Protein AF-D4F5G7-F1 (afdb_monomer_lite)

InterPro domains:
  IPR015065 Surface composition regulator [MF_00525] (2-61)
  IPR015065 Surface composition regulator [PF08971] (5-59)
  IPR036295 GlgS superfamily [G3DSA:1.20.970.20] (5-64)
  IPR036295 GlgS superfamily [SSF109747] (6-60)

Radius of gyration: 12.96 Å; chains: 1; bounding box: 40×17×31 Å

Secondary structure (DSSP, 8-state):
---GGG---HHHHHHHHHHHHHHHHTT----HHHHGGG--HHHHHHHHHHHHHHHHHHHHHHH-

Sequence (64 aa):
SEPPNAAFSTNTMDFLASSIAMMESQGRNISARDVQGNMTAQQRALFNERLAYYRQQYTEEALA

pLDDT: mean 75.7, std 13.19, range [42.81, 89.12]

Foldseek 3Di:
DPPPVVPCDLVVLLVLLLVVLVCVLVVHDDDPVVVCPPDDPVSNVSSVVNNVVNNVVSVVVVVD

Structure (mmCIF, N/CA/C/O backbone):
data_AF-D4F5G7-F1
#
_entry.id   AF-D4F5G7-F1
#
loop_
_atom_site.group_PDB
_atom_site.id
_atom_site.type_symbol
_atom_site.label_atom_id
_atom_site.label_alt_id
_atom_site.label_comp_id
_atom_site.label_asym_id
_atom_site.label_entity_id
_atom_site.label_seq_id
_atom_site.pdbx_PDB_ins_code
_atom_site.Cartn_x
_atom_site.Cartn_y
_atom_site.Cartn_z
_atom_site.occupancy
_atom_site.B_iso_or_equiv
_atom_site.auth_seq_id
_atom_site.auth_comp_id
_atom_site.auth_asym_id
_atom_site.auth_atom_id
_atom_site.pdbx_PDB_model_num
ATOM 1 N N . SER A 1 1 ? 28.379 9.854 -10.923 1.00 42.81 1 SER A N 1
ATOM 2 C CA . SER A 1 1 ? 26.928 10.073 -10.821 1.00 42.81 1 SER A CA 1
ATOM 3 C C . SER A 1 1 ? 26.250 8.723 -10.836 1.00 42.81 1 SER A C 1
ATOM 5 O O . SER A 1 1 ? 26.304 8.054 -11.86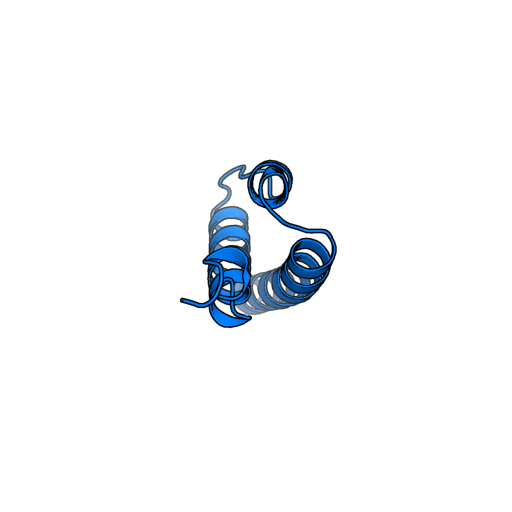1 1.00 42.81 1 SER A O 1
ATOM 7 N N . GLU A 1 2 ? 25.730 8.265 -9.698 1.00 45.78 2 GLU A N 1
ATOM 8 C CA . GLU A 1 2 ? 24.913 7.046 -9.654 1.00 45.78 2 GLU A CA 1
ATOM 9 C C . GLU A 1 2 ? 23.654 7.242 -10.512 1.00 45.78 2 GLU A C 1
ATOM 11 O O . GLU A 1 2 ? 23.127 8.359 -10.569 1.00 45.78 2 GLU A O 1
ATOM 16 N N . PRO A 1 3 ? 23.181 6.208 -11.229 1.00 46.34 3 PRO A N 1
ATOM 17 C CA . PRO A 1 3 ? 21.979 6.339 -12.031 1.00 46.34 3 PRO A CA 1
ATOM 18 C C . PRO A 1 3 ? 20.778 6.639 -11.115 1.00 46.34 3 PRO A C 1
ATOM 20 O O . PRO A 1 3 ? 20.626 5.991 -10.077 1.00 46.34 3 PRO A O 1
ATOM 23 N N . PRO A 1 4 ? 19.872 7.555 -11.506 1.00 52.28 4 PRO A N 1
ATOM 24 C CA . PRO A 1 4 ? 18.716 7.967 -10.698 1.00 52.28 4 PRO A CA 1
ATOM 25 C C . PRO A 1 4 ? 17.727 6.828 -10.371 1.00 52.28 4 PRO A C 1
ATOM 27 O O . PRO A 1 4 ? 16.816 7.011 -9.571 1.00 52.28 4 PRO A O 1
ATOM 30 N N . ASN A 1 5 ? 17.915 5.635 -10.944 1.00 51.44 5 ASN A N 1
ATOM 31 C CA . ASN A 1 5 ? 17.057 4.468 -10.735 1.00 51.44 5 ASN A CA 1
ATOM 32 C C . ASN A 1 5 ? 17.310 3.693 -9.431 1.00 51.44 5 ASN A C 1
ATOM 34 O O . ASN A 1 5 ? 16.468 2.879 -9.060 1.00 51.44 5 ASN A O 1
ATOM 38 N N . ALA A 1 6 ? 18.424 3.923 -8.729 1.00 45.81 6 ALA A N 1
ATOM 39 C CA . ALA A 1 6 ? 18.729 3.219 -7.475 1.00 45.81 6 ALA A CA 1
ATOM 40 C C . ALA A 1 6 ? 18.140 3.903 -6.221 1.00 45.81 6 ALA A C 1
ATOM 42 O O . ALA A 1 6 ? 18.114 3.306 -5.149 1.00 45.81 6 ALA A O 1
ATOM 43 N N . ALA A 1 7 ? 17.633 5.136 -6.351 1.00 48.31 7 ALA A N 1
ATOM 44 C CA . ALA A 1 7 ? 17.141 5.947 -5.232 1.00 48.31 7 ALA A CA 1
ATOM 45 C C . ALA A 1 7 ? 15.626 5.827 -4.968 1.00 48.31 7 ALA A C 1
ATOM 47 O O . ALA A 1 7 ? 15.095 6.526 -4.105 1.00 48.31 7 ALA A O 1
ATOM 48 N N . PHE A 1 8 ? 14.921 4.913 -5.643 1.00 55.34 8 PHE A N 1
ATOM 49 C CA . PHE A 1 8 ? 13.598 4.446 -5.206 1.00 55.34 8 PHE A CA 1
ATOM 50 C C . PHE A 1 8 ? 13.776 3.498 -4.014 1.00 55.34 8 PHE A C 1
ATOM 52 O O . PHE A 1 8 ? 13.611 2.282 -4.103 1.00 55.34 8 PHE A O 1
ATOM 59 N N . SER A 1 9 ? 14.224 4.097 -2.917 1.00 60.66 9 SER A N 1
ATOM 60 C CA . SER A 1 9 ? 14.480 3.469 -1.629 1.00 60.66 9 SER A CA 1
ATOM 61 C C . SER A 1 9 ? 13.199 2.875 -1.031 1.00 60.66 9 SER A C 1
ATOM 63 O O . SER A 1 9 ? 12.088 3.275 -1.386 1.00 60.66 9 SER A O 1
ATOM 65 N N . THR A 1 10 ? 13.349 1.942 -0.087 1.00 61.44 10 THR A N 1
ATOM 66 C CA . THR A 1 10 ? 12.257 1.355 0.714 1.00 61.44 10 THR A CA 1
ATOM 67 C C . THR A 1 10 ? 11.263 2.411 1.212 1.00 61.44 10 THR A C 1
ATOM 69 O O . THR A 1 10 ? 10.058 2.208 1.114 1.00 61.44 10 THR A O 1
ATOM 72 N N . ASN A 1 11 ? 11.763 3.591 1.595 1.00 74.12 11 ASN A N 1
ATOM 73 C CA . ASN A 1 11 ? 10.962 4.732 2.047 1.00 74.12 11 ASN A CA 1
ATOM 74 C C . ASN A 1 11 ? 9.943 5.224 1.005 1.00 74.12 11 ASN A C 1
ATOM 76 O O . ASN A 1 11 ? 8.836 5.619 1.361 1.00 74.12 11 ASN A O 1
ATOM 80 N N . THR A 1 12 ? 10.285 5.202 -0.286 1.00 80.88 12 THR A N 1
ATOM 81 C CA . THR A 1 12 ? 9.355 5.602 -1.351 1.00 80.88 12 THR A CA 1
ATOM 82 C C . THR A 1 12 ? 8.239 4.574 -1.523 1.00 80.88 12 THR A C 1
ATOM 84 O O . THR A 1 12 ? 7.089 4.948 -1.744 1.00 80.88 12 THR A O 1
ATOM 87 N N . MET A 1 13 ? 8.554 3.283 -1.391 1.00 83.94 13 MET A N 1
ATOM 88 C CA . MET A 1 13 ? 7.560 2.212 -1.503 1.00 83.94 13 MET A CA 1
ATOM 89 C C . MET A 1 13 ? 6.628 2.183 -0.290 1.00 83.94 13 MET A C 1
ATOM 91 O O . MET A 1 13 ? 5.423 2.041 -0.476 1.00 83.94 13 MET A O 1
ATOM 95 N N . ASP A 1 14 ? 7.155 2.403 0.917 1.00 84.25 14 ASP A N 1
ATOM 96 C CA . ASP A 1 14 ? 6.357 2.548 2.142 1.00 84.25 14 ASP A CA 1
ATOM 97 C C . ASP A 1 14 ? 5.406 3.752 2.066 1.00 84.25 14 ASP A C 1
ATOM 99 O O . ASP A 1 14 ? 4.223 3.639 2.395 1.00 84.25 14 ASP A O 1
ATOM 103 N N . PHE A 1 15 ? 5.879 4.894 1.554 1.00 84.94 15 PHE A N 1
ATOM 104 C CA . PHE A 1 15 ? 5.038 6.077 1.362 1.00 84.94 15 PHE A CA 1
ATOM 105 C C . PHE A 1 15 ? 3.902 5.829 0.357 1.00 84.94 15 PHE A C 1
ATOM 107 O O . PHE A 1 15 ? 2.749 6.182 0.614 1.00 84.94 15 PHE A O 1
ATOM 114 N N . LEU A 1 16 ? 4.199 5.193 -0.781 1.00 87.25 16 LEU A N 1
ATOM 115 C CA . LEU A 1 16 ? 3.182 4.869 -1.785 1.00 87.25 16 LEU A CA 1
ATOM 116 C C . LEU A 1 16 ? 2.170 3.844 -1.259 1.00 87.25 16 LEU A C 1
ATOM 118 O O . LEU A 1 16 ? 0.969 4.000 -1.475 1.00 87.25 16 LEU A O 1
ATOM 122 N N . ALA A 1 17 ? 2.647 2.810 -0.568 1.00 88.19 17 ALA A N 1
ATOM 123 C CA . ALA A 1 17 ? 1.813 1.751 -0.018 1.00 88.19 17 ALA A CA 1
ATOM 124 C C . ALA A 1 17 ? 0.857 2.273 1.065 1.00 88.19 17 ALA A C 1
ATOM 126 O O . ALA A 1 17 ? -0.342 2.003 0.998 1.00 88.19 17 ALA A O 1
ATOM 127 N N . SER A 1 18 ? 1.364 3.065 2.015 1.00 87.12 18 SER A N 1
ATOM 128 C CA . SER A 1 18 ? 0.549 3.679 3.073 1.00 87.12 18 SER A CA 1
ATOM 129 C C . SER A 1 18 ? -0.475 4.663 2.510 1.00 87.12 18 SER A C 1
ATOM 131 O O . SER A 1 18 ? -1.648 4.598 2.872 1.00 87.12 18 SER A O 1
ATOM 133 N N . SER A 1 19 ? -0.078 5.508 1.552 1.00 86.81 19 SER A N 1
ATOM 134 C CA . SER A 1 19 ? -0.990 6.458 0.902 1.00 86.81 19 SER A CA 1
ATOM 135 C C . SER A 1 19 ? -2.134 5.748 0.175 1.00 86.81 19 SER A C 1
ATOM 137 O O . SER A 1 19 ? -3.281 6.177 0.266 1.00 86.81 19 SER A O 1
ATOM 139 N N . ILE A 1 20 ? -1.849 4.659 -0.546 1.00 87.38 20 ILE A N 1
ATOM 140 C CA . ILE A 1 20 ? -2.889 3.891 -1.245 1.00 87.38 20 ILE A CA 1
ATOM 141 C C . ILE A 1 20 ? -3.823 3.217 -0.248 1.00 87.38 20 ILE A C 1
ATOM 143 O O . ILE A 1 20 ? -5.032 3.371 -0.385 1.00 87.38 20 ILE A O 1
ATOM 147 N N . ALA A 1 21 ? -3.287 2.544 0.770 1.00 86.88 21 ALA A N 1
ATOM 148 C CA . ALA A 1 21 ? -4.109 1.882 1.780 1.00 86.88 21 ALA A CA 1
ATOM 149 C C . ALA A 1 21 ? -5.012 2.877 2.539 1.00 86.88 21 ALA A C 1
ATOM 151 O O . ALA A 1 21 ? -6.189 2.598 2.761 1.00 86.88 21 ALA A O 1
ATOM 152 N N . MET A 1 22 ? -4.502 4.072 2.853 1.00 84.44 22 MET A N 1
ATOM 153 C CA . MET A 1 22 ? -5.286 5.161 3.444 1.00 84.44 22 MET A CA 1
ATOM 154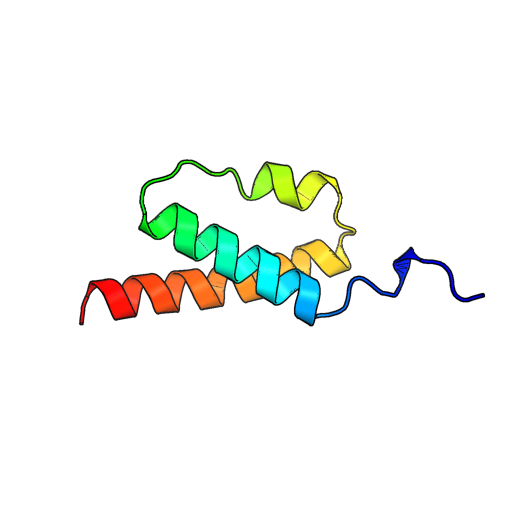 C C . MET A 1 22 ? -6.394 5.653 2.503 1.00 84.44 22 MET A C 1
ATOM 156 O O . MET A 1 22 ? -7.521 5.897 2.921 1.00 84.44 22 MET A O 1
ATOM 160 N N . MET A 1 23 ? -6.098 5.837 1.216 1.00 86.00 23 MET A N 1
ATOM 161 C CA . MET A 1 23 ? -7.106 6.295 0.256 1.00 86.00 23 MET A CA 1
ATOM 162 C C . MET A 1 23 ? -8.184 5.227 0.011 1.00 86.00 23 MET A C 1
ATOM 164 O O . MET A 1 23 ? -9.355 5.577 -0.136 1.00 86.00 23 MET A O 1
ATOM 168 N N . GLU A 1 24 ? -7.813 3.943 0.030 1.00 83.75 24 GLU A N 1
ATOM 169 C CA . GLU A 1 24 ? -8.749 2.815 -0.020 1.00 83.75 24 GLU A CA 1
ATOM 170 C C . GLU A 1 24 ? -9.673 2.786 1.207 1.00 83.75 24 GLU A C 1
ATOM 172 O O . GLU A 1 24 ? -10.884 2.638 1.038 1.00 83.75 24 GLU A O 1
ATOM 177 N N . SER A 1 25 ? -9.147 2.999 2.422 1.00 80.56 25 SER A N 1
ATOM 178 C CA . SER A 1 25 ? -9.969 3.045 3.645 1.00 80.56 25 SER A CA 1
ATOM 179 C C . SER A 1 25 ? -10.943 4.230 3.664 1.00 80.56 25 SER A C 1
ATOM 181 O O . SER A 1 25 ? -12.031 4.137 4.225 1.00 80.56 25 SER A O 1
ATOM 183 N N . GLN A 1 26 ? -10.610 5.319 2.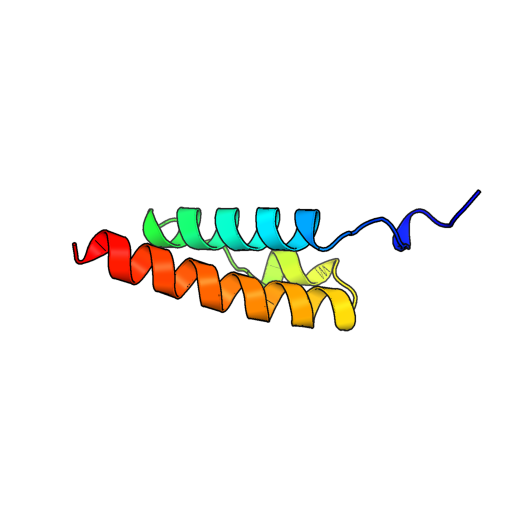966 1.00 82.44 26 GLN A N 1
ATOM 184 C CA . GLN A 1 26 ? -11.490 6.472 2.746 1.00 82.44 26 GLN A CA 1
ATOM 185 C C . GLN A 1 26 ? -12.526 6.266 1.623 1.00 82.44 26 GLN A C 1
ATOM 187 O O . GLN A 1 26 ? -13.253 7.199 1.278 1.00 82.44 26 GLN A O 1
ATOM 192 N N . GLY A 1 27 ? -12.587 5.079 1.009 1.00 80.12 27 GLY A N 1
ATOM 193 C CA . GLY A 1 27 ? -13.530 4.765 -0.068 1.00 80.12 27 GLY A CA 1
ATOM 194 C C . GLY A 1 27 ? -13.173 5.385 -1.422 1.00 80.12 27 GLY A C 1
ATOM 195 O O . GLY A 1 27 ? -14.009 5.417 -2.328 1.00 80.12 27 GLY A O 1
ATOM 196 N N . ARG A 1 28 ? -11.941 5.885 -1.600 1.00 78.56 28 ARG A N 1
ATOM 197 C CA . ARG A 1 28 ? -11.469 6.388 -2.896 1.00 78.56 28 ARG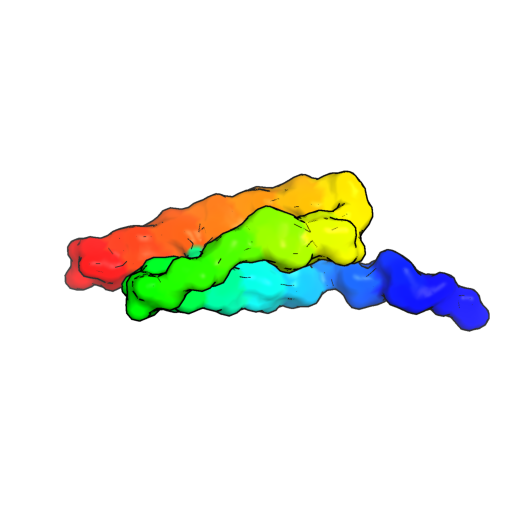 A CA 1
ATOM 198 C C . ARG A 1 28 ? -10.993 5.209 -3.737 1.00 78.56 28 ARG A C 1
ATOM 200 O O . ARG A 1 28 ? -10.107 4.462 -3.336 1.00 78.56 28 ARG A O 1
ATOM 207 N N . ASN A 1 29 ? -11.558 5.062 -4.932 1.00 68.31 29 ASN A N 1
ATOM 208 C CA . ASN A 1 29 ? -11.168 4.000 -5.852 1.00 68.31 29 ASN A CA 1
ATOM 209 C C . ASN A 1 29 ? -9.840 4.364 -6.532 1.00 68.31 29 ASN A C 1
ATOM 211 O O . ASN A 1 29 ? -9.819 5.077 -7.536 1.00 68.31 29 ASN A O 1
ATOM 215 N N . ILE A 1 30 ? -8.729 3.935 -5.935 1.00 71.06 30 ILE A N 1
ATOM 216 C CA . ILE A 1 30 ? -7.392 4.089 -6.506 1.00 71.06 30 ILE A CA 1
ATOM 217 C C . ILE A 1 30 ? -6.875 2.718 -6.897 1.00 71.06 30 ILE A C 1
ATOM 219 O O . ILE A 1 30 ? -6.697 1.832 -6.066 1.00 71.06 30 ILE A O 1
ATOM 223 N N . SER A 1 31 ? -6.599 2.550 -8.187 1.00 73.00 31 SER A N 1
ATOM 224 C CA . SER A 1 31 ? -6.018 1.317 -8.693 1.00 73.00 31 SER A CA 1
ATOM 225 C C . SER A 1 31 ? -4.532 1.277 -8.347 1.00 73.00 31 SER A C 1
ATOM 227 O O . SER A 1 31 ? -3.711 1.904 -9.013 1.00 73.00 31 SER A O 1
ATOM 229 N N . ALA A 1 32 ? -4.154 0.468 -7.352 1.00 72.94 32 ALA A N 1
ATOM 230 C CA . ALA A 1 32 ? -2.747 0.159 -7.058 1.00 72.94 32 ALA A CA 1
ATOM 231 C C . ALA A 1 32 ? -1.976 -0.314 -8.312 1.00 72.94 32 ALA A C 1
ATOM 233 O O . ALA A 1 32 ? -0.769 -0.115 -8.434 1.00 72.94 32 ALA A O 1
ATOM 234 N N . ARG A 1 33 ? -2.698 -0.888 -9.283 1.00 73.56 33 ARG A N 1
ATOM 235 C CA . ARG A 1 33 ? -2.191 -1.305 -10.593 1.00 73.56 33 ARG A CA 1
ATOM 236 C C . ARG A 1 33 ? -1.635 -0.152 -11.439 1.00 73.56 33 ARG A C 1
ATOM 238 O O . ARG A 1 33 ? -0.654 -0.368 -12.146 1.00 73.56 33 ARG A O 1
ATOM 245 N N . ASP A 1 34 ? -2.203 1.048 -11.336 1.00 74.19 34 ASP A N 1
ATOM 246 C CA . ASP A 1 34 ? -1.731 2.225 -12.081 1.00 74.19 34 ASP A CA 1
ATOM 247 C C . ASP A 1 34 ? -0.389 2.720 -11.527 1.00 74.19 34 ASP A C 1
ATOM 249 O O . ASP A 1 34 ? 0.495 3.141 -12.272 1.00 74.19 34 ASP A O 1
ATOM 253 N N . VAL A 1 35 ? -0.187 2.577 -10.215 1.00 71.69 35 VAL A N 1
ATOM 254 C CA . VAL A 1 35 ? 1.053 2.965 -9.527 1.00 71.69 35 VAL A CA 1
ATOM 255 C C . VAL A 1 35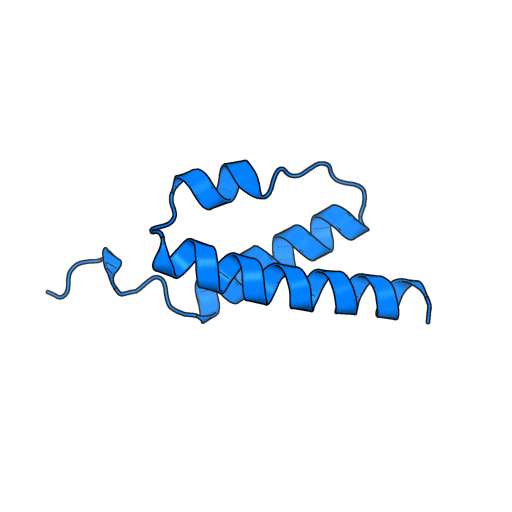 ? 2.184 1.963 -9.789 1.00 71.69 35 VAL A C 1
ATOM 257 O O . VAL A 1 35 ? 3.348 2.341 -9.912 1.00 71.69 35 VAL A O 1
ATOM 260 N N . GLN A 1 36 ? 1.846 0.687 -9.988 1.00 73.56 36 GLN A N 1
ATOM 261 C CA . GLN A 1 36 ? 2.801 -0.366 -10.349 1.00 73.56 36 GLN A CA 1
ATOM 262 C C . GLN A 1 36 ? 3.344 -0.268 -11.785 1.00 73.56 36 GLN A C 1
ATOM 264 O O . GLN A 1 36 ? 4.335 -0.940 -12.096 1.00 73.56 36 GLN A O 1
ATOM 269 N N . GLY A 1 37 ? 2.714 0.521 -12.664 1.00 74.06 37 GLY A N 1
ATOM 270 C CA . GLY A 1 37 ? 3.102 0.656 -14.074 1.00 74.06 37 GLY A CA 1
ATOM 271 C C . GLY A 1 37 ? 4.514 1.216 -14.273 1.00 74.06 37 GLY A C 1
ATOM 272 O O . GLY A 1 37 ? 5.201 0.813 -15.207 1.00 74.06 37 GLY A O 1
ATOM 273 N N . ASN A 1 38 ? 4.975 2.058 -13.343 1.00 74.50 38 ASN A N 1
ATOM 274 C CA . ASN A 1 38 ? 6.305 2.676 -13.373 1.00 74.50 38 ASN A CA 1
ATOM 275 C C . ASN A 1 38 ? 7.348 1.942 -12.509 1.00 74.50 38 ASN A C 1
ATOM 277 O O . ASN A 1 38 ? 8.489 2.386 -12.414 1.00 74.50 38 ASN A O 1
ATOM 281 N N . MET A 1 39 ? 6.971 0.836 -11.860 1.00 81.06 39 MET A N 1
ATOM 282 C CA . MET A 1 39 ? 7.849 0.093 -10.954 1.00 81.06 39 MET A CA 1
ATOM 283 C C . MET A 1 39 ? 8.582 -1.040 -11.672 1.00 81.06 39 MET A C 1
ATOM 285 O O . MET A 1 39 ? 7.990 -1.786 -12.457 1.00 81.06 39 MET A O 1
ATOM 289 N N . THR A 1 40 ? 9.851 -1.248 -11.316 1.00 84.00 40 THR A N 1
ATOM 290 C CA . THR A 1 40 ? 10.566 -2.490 -11.639 1.00 84.00 40 THR A CA 1
ATOM 291 C C . THR A 1 40 ? 9.949 -3.679 -10.893 1.00 84.00 40 THR A C 1
ATOM 293 O O . THR A 1 40 ? 9.208 -3.513 -9.923 1.00 84.00 40 THR A O 1
ATOM 296 N N . ALA A 1 41 ? 10.268 -4.910 -11.304 1.00 83.50 41 ALA A N 1
ATOM 297 C CA . ALA A 1 41 ? 9.750 -6.113 -10.644 1.00 83.50 41 ALA A CA 1
ATOM 298 C C . ALA A 1 41 ? 10.102 -6.172 -9.143 1.00 83.50 41 ALA A C 1
ATOM 300 O O . ALA A 1 41 ? 9.256 -6.530 -8.326 1.00 83.50 41 ALA A O 1
ATOM 301 N N . GLN A 1 42 ? 11.321 -5.763 -8.775 1.00 81.62 42 GLN A N 1
ATOM 302 C CA . GLN A 1 42 ? 11.775 -5.732 -7.382 1.00 81.62 42 GLN A CA 1
ATOM 303 C C . GLN A 1 42 ? 11.029 -4.672 -6.560 1.00 81.62 42 GLN A C 1
ATOM 305 O O . GLN A 1 42 ? 10.591 -4.942 -5.445 1.00 81.62 42 GLN A O 1
ATOM 310 N N . GLN A 1 43 ? 10.827 -3.483 -7.131 1.00 81.69 43 GLN A N 1
ATOM 311 C CA . GLN A 1 43 ? 10.060 -2.409 -6.498 1.00 81.69 43 GLN A CA 1
ATOM 312 C C . GLN A 1 43 ? 8.593 -2.794 -6.325 1.00 81.69 43 GLN A C 1
ATOM 314 O O . GLN A 1 43 ? 8.012 -2.545 -5.276 1.00 81.69 43 GLN A O 1
ATOM 319 N N . ARG A 1 44 ? 8.011 -3.463 -7.324 1.00 83.44 44 ARG A N 1
ATOM 320 C CA . ARG A 1 44 ? 6.638 -3.966 -7.272 1.00 83.44 44 ARG A CA 1
ATOM 321 C C . ARG A 1 44 ? 6.456 -5.013 -6.175 1.00 83.44 44 ARG A C 1
ATOM 323 O O . ARG A 1 44 ? 5.441 -4.981 -5.487 1.00 83.44 44 ARG A O 1
ATOM 330 N N . ALA A 1 45 ? 7.416 -5.923 -6.010 1.00 86.06 45 ALA A N 1
ATOM 331 C CA . ALA A 1 45 ? 7.383 -6.917 -4.940 1.00 86.06 45 ALA A CA 1
ATOM 332 C C . ALA A 1 45 ? 7.399 -6.245 -3.558 1.00 86.06 45 ALA A C 1
ATOM 334 O O . ALA A 1 45 ? 6.514 -6.509 -2.747 1.00 86.06 45 ALA A O 1
ATOM 335 N N . LEU A 1 46 ? 8.329 -5.308 -3.343 1.00 84.50 46 LEU A N 1
ATOM 336 C CA . LEU A 1 46 ? 8.429 -4.557 -2.091 1.00 8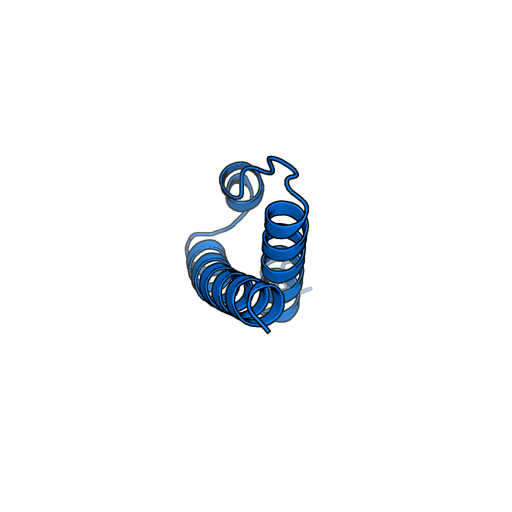4.50 46 LEU A CA 1
ATOM 337 C C . LEU A 1 46 ? 7.170 -3.719 -1.825 1.00 84.50 46 LEU A C 1
ATOM 339 O O . LEU A 1 46 ? 6.617 -3.756 -0.733 1.00 84.50 46 LEU A O 1
ATOM 343 N N . PHE A 1 47 ? 6.670 -3.008 -2.834 1.00 86.81 47 PHE A N 1
ATOM 344 C CA . PHE A 1 47 ? 5.435 -2.232 -2.744 1.00 86.81 47 PHE A CA 1
ATOM 345 C C . PHE A 1 47 ? 4.228 -3.098 -2.358 1.00 86.81 47 PHE A C 1
ATOM 347 O O . PHE A 1 47 ? 3.438 -2.697 -1.509 1.00 86.81 47 PHE A O 1
ATOM 354 N N . ASN A 1 48 ? 4.094 -4.296 -2.935 1.00 87.31 48 ASN A N 1
ATOM 355 C CA . ASN A 1 48 ? 2.993 -5.206 -2.616 1.00 87.31 48 ASN A CA 1
ATOM 356 C C . ASN A 1 48 ? 3.049 -5.724 -1.180 1.00 87.31 48 ASN A C 1
ATOM 358 O O . ASN A 1 48 ? 2.012 -5.790 -0.522 1.00 87.31 48 ASN A O 1
ATOM 362 N N . GLU A 1 49 ? 4.242 -6.072 -0.698 1.00 88.94 49 GLU A N 1
ATOM 363 C CA . GLU A 1 49 ? 4.448 -6.502 0.686 1.00 88.94 49 GLU A CA 1
ATOM 364 C C . GLU A 1 49 ? 4.023 -5.400 1.667 1.00 88.94 49 GLU A C 1
ATOM 366 O O . GLU A 1 49 ? 3.236 -5.637 2.584 1.00 88.94 49 GLU A O 1
ATOM 371 N N . ARG A 1 50 ? 4.457 -4.160 1.413 1.00 88.38 50 ARG A N 1
ATOM 372 C CA . ARG A 1 50 ? 4.103 -3.001 2.245 1.00 88.38 50 ARG A CA 1
ATOM 373 C C . ARG A 1 50 ? 2.629 -2.634 2.146 1.00 88.38 50 ARG A C 1
ATOM 375 O O . ARG A 1 50 ? 2.009 -2.320 3.157 1.00 88.38 50 ARG A O 1
ATOM 382 N N . LEU A 1 51 ? 2.034 -2.716 0.958 1.00 88.38 51 LEU A N 1
ATOM 383 C CA . LEU A 1 51 ? 0.613 -2.427 0.768 1.00 88.38 51 LEU A CA 1
ATOM 384 C C . LEU A 1 51 ? -0.266 -3.416 1.540 1.00 88.38 51 LEU A C 1
ATOM 386 O O . LEU A 1 51 ? -1.256 -3.007 2.142 1.00 88.38 51 LEU A O 1
ATOM 390 N N . ALA A 1 52 ? 0.101 -4.700 1.560 1.00 88.81 52 ALA A N 1
ATOM 391 C CA . ALA A 1 52 ? -0.598 -5.698 2.362 1.00 88.81 52 ALA A CA 1
ATOM 392 C C . ALA A 1 52 ? -0.524 -5.375 3.863 1.00 88.81 52 ALA A C 1
ATOM 394 O O . ALA A 1 52 ? -1.550 -5.433 4.539 1.00 88.81 52 ALA A O 1
ATOM 395 N N . TYR A 1 53 ? 0.652 -4.970 4.355 1.00 89.12 53 TYR A N 1
ATOM 396 C CA . TYR A 1 53 ? 0.841 -4.548 5.744 1.00 89.12 53 TYR A CA 1
ATOM 397 C C . TYR A 1 53 ? -0.062 -3.360 6.117 1.00 89.12 53 TYR A C 1
ATOM 399 O O . TYR A 1 53 ? -0.836 -3.451 7.067 1.00 89.12 53 TYR A O 1
ATOM 407 N N . TYR A 1 54 ? -0.045 -2.273 5.338 1.00 87.81 54 TYR A N 1
ATOM 408 C CA . TYR A 1 54 ? -0.858 -1.092 5.654 1.00 87.81 54 TYR A CA 1
ATOM 409 C C . TYR A 1 54 ? -2.363 -1.342 5.522 1.00 87.81 54 TYR A C 1
ATOM 411 O O . TYR A 1 54 ? -3.136 -0.823 6.320 1.00 87.81 54 TYR A O 1
ATOM 419 N N . ARG A 1 55 ? -2.804 -2.165 4.563 1.00 87.19 55 ARG A N 1
ATOM 420 C CA . ARG A 1 55 ? -4.220 -2.560 4.465 1.00 87.19 55 ARG A CA 1
ATOM 421 C C . ARG A 1 55 ? -4.705 -3.286 5.716 1.00 87.19 55 ARG A C 1
ATOM 423 O O . ARG A 1 55 ? -5.822 -3.029 6.154 1.00 87.19 55 ARG A O 1
ATOM 430 N N . GLN A 1 56 ? -3.887 -4.181 6.275 1.00 86.81 56 GLN A N 1
ATOM 431 C CA . GLN A 1 56 ? -4.221 -4.862 7.528 1.00 86.81 56 GLN A CA 1
ATOM 432 C C . GLN A 1 56 ? -4.330 -3.855 8.672 1.00 86.81 56 GLN A C 1
ATOM 434 O O . GLN A 1 56 ? -5.370 -3.819 9.318 1.00 86.81 56 GLN A O 1
ATOM 439 N N . GLN A 1 57 ? -3.348 -2.964 8.820 1.00 86.25 57 GLN A N 1
ATOM 440 C CA . GLN A 1 57 ? -3.361 -1.924 9.855 1.00 86.25 57 GLN A CA 1
ATOM 441 C C . GLN A 1 57 ? -4.609 -1.033 9.781 1.00 86.25 57 GLN A C 1
ATOM 443 O O . GLN A 1 57 ? -5.329 -0.927 10.765 1.00 86.25 57 GLN A O 1
ATOM 448 N N . TYR A 1 58 ? -4.959 -0.499 8.605 1.00 79.88 58 TYR A N 1
ATOM 449 C CA . TYR A 1 58 ? -6.175 0.313 8.463 1.00 79.88 58 TYR A CA 1
ATOM 450 C C . TYR A 1 58 ? -7.472 -0.481 8.666 1.00 79.88 58 TYR A C 1
ATOM 452 O O . TYR A 1 58 ? -8.489 0.100 9.037 1.00 79.88 58 TYR A O 1
ATOM 460 N N . THR A 1 59 ? -7.464 -1.794 8.421 1.00 75.00 59 THR A N 1
ATOM 461 C CA . THR A 1 59 ? -8.620 -2.654 8.718 1.00 75.00 59 THR A CA 1
ATOM 462 C C . THR A 1 59 ? -8.758 -2.876 10.224 1.00 75.00 59 THR A C 1
ATOM 464 O O . THR A 1 59 ? -9.864 -2.807 10.749 1.00 75.00 59 THR A O 1
ATOM 467 N N . GLU A 1 60 ? -7.647 -3.118 10.921 1.00 73.19 60 GLU A N 1
ATOM 468 C CA . GLU A 1 60 ? -7.596 -3.280 12.377 1.00 73.19 60 GLU A CA 1
ATOM 469 C C . GLU A 1 60 ? -7.954 -1.972 13.101 1.00 73.19 60 GLU A C 1
ATOM 471 O O . GLU A 1 60 ? -8.763 -1.994 14.024 1.00 73.19 60 GLU A O 1
ATOM 476 N N . GLU A 1 61 ? -7.436 -0.829 12.643 1.00 65.00 61 GLU A N 1
ATOM 477 C CA . GLU A 1 61 ? -7.761 0.502 13.174 1.00 65.00 61 GLU A CA 1
ATOM 478 C C . GLU A 1 61 ? -9.223 0.898 12.933 1.00 65.00 61 GLU A C 1
ATOM 480 O O . GLU A 1 61 ? -9.810 1.582 13.763 1.00 65.00 61 GLU A O 1
ATOM 485 N N . ALA A 1 62 ? -9.839 0.470 11.827 1.00 60.28 62 ALA A N 1
ATOM 486 C CA . ALA A 1 62 ? -11.258 0.730 11.566 1.00 60.28 62 ALA A CA 1
ATOM 487 C C . ALA A 1 62 ? -12.209 -0.138 12.415 1.00 60.28 62 ALA A C 1
ATOM 489 O O . ALA A 1 62 ? -13.402 0.162 12.488 1.00 60.28 62 ALA A O 1
ATOM 490 N N . LEU A 1 63 ? -11.706 -1.225 13.011 1.00 59.25 63 LEU A N 1
ATOM 491 C CA . LEU A 1 63 ? -12.461 -2.145 13.872 1.00 59.25 63 LEU A CA 1
ATOM 492 C C . LEU A 1 63 ? -12.249 -1.886 15.377 1.00 59.25 63 LEU A C 1
ATOM 494 O O . LEU A 1 63 ? -12.932 -2.524 16.183 1.00 59.25 63 LEU A O 1
ATOM 498 N N . ALA A 1 64 ? -11.312 -1.004 15.741 1.00 55.62 64 ALA A N 1
ATOM 499 C CA . ALA A 1 64 ? -11.006 -0.593 17.114 1.00 55.62 64 ALA A CA 1
ATOM 500 C C . ALA A 1 64 ? -11.865 0.600 17.563 1.00 55.62 64 ALA A C 1
ATOM 502 O O . ALA A 1 64 ? -12.229 0.626 18.762 1.00 55.62 64 ALA A O 1
#

Organism: NCBI:txid500638